Protein AF-A0A6U4CPQ7-F1 (afdb_monomer)

Solvent-accessible surface area (backbone atoms only — not comparable to full-atom values): 9368 Å² total; per-residue (Å²): 112,63,66,58,54,49,53,47,50,52,52,48,52,58,46,47,57,57,42,60,70,47,55,82,73,69,78,81,88,69,65,71,64,53,51,54,56,49,51,58,53,57,56,44,51,58,53,51,51,51,51,52,52,52,34,47,74,73,30,96,47,57,68,57,33,53,50,54,50,50,49,54,50,52,51,52,53,44,48,64,74,71,37,47,47,69,67,43,62,60,49,49,62,52,52,50,51,50,52,53,48,52,51,50,51,46,49,72,74,41,80,88,52,68,60,68,59,54,50,52,50,50,49,51,52,50,53,50,52,50,52,51,47,42,61,70,54,47,51,55,35,48,74,66,61,63,48,42,99,90,36,74,49,70,68,76,78,73,97,74,84,135

Sequence (162 aa):
MVSFTLRQTQNKMLRFTYMLERSVRYGMPYRGLVMTHVVDSLVFVPMMVGMLFFLFQFYDDQVLALLVLSCVWLSEVYAIIACRTRASLVFFPRVFFGLFCAFHLYLFSWPAGFTHLALAATVSLLLLTMAVLWNHAEVPALQHNKISSATPRQLRQPFLQF

Mean predicted aligned error: 14.19 Å

pLDDT: mean 70.83, std 15.73, range [37.66, 90.25]

Radius of gyration: 20.9 Å; Cα contacts (8 Å, |Δi|>4): 63; chains: 1; bounding box: 36×51×56 Å

Foldseek 3Di:
DVLVVVVLVVCVVVVVVVCVVPVVPDDDDDPPSVVVVVVVVVVVVVVVVVQLVVLCVVDVDSVLSVLLVVLVVVLVVLCNPPVQEPCCVVPSVVLLVVLNVVLVVVCVVCVPDPSVVSSVVSSVVNVVCSVCCCVPPVVVCVVVVVDDPVRSHNDDPPPDDD

Organism: NCBI:txid124430

Secondary structure (DSSP, 8-state):
-HHHHHHHHHHHHHHHHHHHHHHHHH----HHHHHHHHHHHHHHHHHHHHHHHHHHHH-S-HHHHHHHHHHHHHHHHHHHHH--SHHHHHHHHHHHHHHHHHHHHHHHH-TTS-HHHHHHHHHHHHHHHHHHHIIIIIHHHHHTTSSBTTBSS-----S---

Structure (mmCIF, N/CA/C/O backbone):
data_AF-A0A6U4CPQ7-F1
#
_entry.id   AF-A0A6U4CPQ7-F1
#
loop_
_atom_site.group_PDB
_atom_site.id
_atom_site.type_symbol
_atom_site.label_atom_id
_atom_site.label_alt_id
_atom_site.label_comp_id
_atom_site.label_asym_id
_atom_site.label_entity_id
_atom_site.label_seq_id
_atom_site.pdbx_PDB_ins_code
_atom_site.Cartn_x
_atom_site.Cartn_y
_atom_site.Cartn_z
_atom_site.occupancy
_atom_site.B_iso_or_equiv
_atom_site.auth_seq_id
_atom_site.auth_comp_id
_atom_site.auth_asym_id
_atom_site.auth_atom_id
_atom_site.pdbx_PDB_model_num
ATOM 1 N N . MET A 1 1 ? 1.346 2.789 9.396 1.00 49.56 1 MET A N 1
ATOM 2 C CA . MET A 1 1 ? 1.152 4.157 9.979 1.00 49.56 1 MET A CA 1
ATOM 3 C C . MET A 1 1 ? -0.302 4.529 10.256 1.00 49.56 1 MET A C 1
ATOM 5 O O . MET A 1 1 ? -0.572 5.197 11.248 1.00 49.56 1 MET A O 1
ATOM 9 N N . VAL A 1 2 ? -1.262 4.045 9.468 1.00 39.50 2 VAL A N 1
ATOM 10 C CA . VAL A 1 2 ? -2.684 4.356 9.674 1.00 39.50 2 VAL A CA 1
ATOM 11 C C . VAL A 1 2 ? -3.254 3.744 10.971 1.00 39.50 2 VAL A C 1
ATOM 13 O O . VAL A 1 2 ? -4.218 4.272 11.496 1.00 39.50 2 VAL A O 1
ATOM 16 N N . SER A 1 3 ? -2.632 2.726 11.599 1.00 37.66 3 SER A N 1
ATOM 17 C CA . SER A 1 3 ? -3.021 2.278 12.955 1.00 37.66 3 SER A CA 1
ATOM 18 C C . SER A 1 3 ? -2.707 3.326 14.025 1.00 37.66 3 SER A C 1
ATOM 20 O O . SER A 1 3 ? -3.367 3.331 15.062 1.00 37.66 3 SER A O 1
ATOM 22 N N . PHE A 1 4 ? -1.717 4.192 13.800 1.00 49.03 4 PHE A N 1
ATOM 23 C CA . PHE A 1 4 ? -1.464 5.342 14.662 1.00 49.03 4 PHE A CA 1
ATOM 24 C C . PHE A 1 4 ? -2.525 6.410 14.394 1.00 49.03 4 PHE A C 1
ATOM 26 O O . PHE A 1 4 ? -3.153 6.884 15.330 1.00 49.03 4 PHE A O 1
ATOM 33 N N . THR A 1 5 ? -2.850 6.657 13.124 1.00 48.41 5 THR A N 1
ATOM 34 C CA . THR A 1 5 ? -3.877 7.616 12.690 1.00 48.41 5 THR A CA 1
ATOM 35 C C . THR A 1 5 ? -5.302 7.219 13.114 1.00 48.41 5 THR A C 1
ATOM 37 O O . THR A 1 5 ? -6.047 8.059 13.599 1.00 48.41 5 THR A O 1
ATOM 40 N N . LEU A 1 6 ? -5.690 5.942 13.035 1.00 44.59 6 LEU A N 1
ATOM 41 C CA . LEU A 1 6 ? -6.999 5.420 13.457 1.00 44.59 6 LEU A CA 1
ATOM 42 C C . LEU A 1 6 ? -7.104 5.299 14.975 1.00 44.59 6 LEU A C 1
ATOM 44 O O . LEU A 1 6 ? -8.138 5.648 15.538 1.00 44.59 6 LEU A O 1
ATOM 48 N N . ARG A 1 7 ? -6.035 4.873 15.661 1.00 48.78 7 ARG A N 1
ATOM 49 C CA . ARG A 1 7 ? -5.997 4.880 17.132 1.00 48.78 7 ARG A CA 1
ATOM 50 C C . ARG A 1 7 ? -5.996 6.311 17.667 1.00 48.78 7 ARG A C 1
ATOM 52 O O . ARG A 1 7 ? -6.640 6.557 18.680 1.00 48.78 7 ARG A O 1
ATOM 59 N N . GLN A 1 8 ? -5.367 7.260 16.967 1.00 47.97 8 GLN A N 1
ATO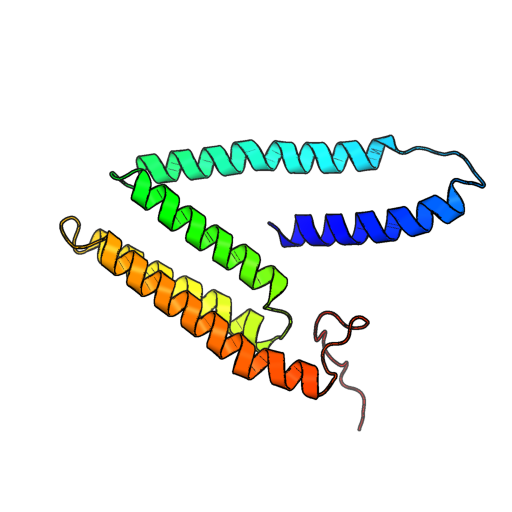M 60 C CA . GLN A 1 8 ? -5.517 8.694 17.220 1.00 47.97 8 GLN A CA 1
ATOM 61 C C . GLN A 1 8 ? -6.955 9.153 16.968 1.00 47.97 8 GLN A C 1
ATOM 63 O O . GLN A 1 8 ? -7.499 9.818 17.835 1.00 47.97 8 GLN A O 1
ATOM 68 N N . THR A 1 9 ? -7.603 8.800 15.856 1.00 51.38 9 THR A N 1
ATOM 69 C CA . THR A 1 9 ? -8.981 9.234 15.547 1.00 51.38 9 THR A CA 1
ATOM 70 C C . THR A 1 9 ? -10.016 8.650 16.511 1.00 51.38 9 THR A C 1
ATOM 72 O O . THR A 1 9 ? -10.905 9.370 16.960 1.00 51.38 9 THR A O 1
ATOM 75 N N . GLN A 1 10 ? -9.869 7.387 16.923 1.00 38.34 10 GLN A N 1
ATOM 76 C CA . GLN A 1 10 ? -10.765 6.772 17.905 1.00 38.34 10 GLN A CA 1
ATOM 77 C C . GLN A 1 10 ? -10.548 7.321 19.320 1.00 38.34 10 GLN A C 1
ATOM 79 O O . GLN A 1 10 ? -11.530 7.633 19.987 1.00 38.34 10 GLN A O 1
ATOM 84 N N . ASN A 1 11 ? -9.301 7.559 19.757 1.00 47.56 11 ASN A N 1
ATOM 85 C CA . ASN A 1 11 ? -9.056 8.295 21.009 1.00 47.56 11 ASN A CA 1
ATOM 86 C C . ASN A 1 11 ? -9.540 9.749 20.922 1.00 47.56 11 ASN A C 1
ATOM 88 O O . ASN A 1 11 ? -9.965 10.298 21.934 1.00 47.56 11 ASN A O 1
ATOM 92 N N . LYS A 1 12 ? -9.479 10.376 19.738 1.00 43.53 12 LYS A N 1
ATOM 93 C CA . LYS A 1 12 ? -9.963 11.743 19.499 1.00 43.53 12 LYS A CA 1
ATOM 94 C C . LYS A 1 12 ? -11.474 11.832 19.639 1.00 43.53 12 LYS A C 1
ATOM 96 O O . LYS A 1 12 ? -11.917 12.748 20.313 1.00 43.53 12 LYS A O 1
ATOM 101 N N . MET A 1 13 ? -12.249 10.898 19.083 1.00 49.19 13 MET A N 1
ATOM 102 C CA . MET A 1 13 ? -13.716 10.920 19.197 1.00 49.19 13 MET A CA 1
ATOM 103 C C . MET A 1 13 ? -14.202 10.552 20.605 1.00 49.19 13 MET A C 1
ATOM 105 O O . MET A 1 13 ? -15.036 11.263 21.155 1.00 49.19 13 MET A O 1
ATOM 109 N N . LEU A 1 14 ? -13.621 9.527 21.244 1.00 51.97 14 LEU A N 1
ATOM 110 C CA . LEU A 1 14 ? -13.975 9.138 22.621 1.00 51.97 14 LEU A CA 1
ATOM 111 C C . LEU A 1 14 ? -13.591 10.217 23.648 1.00 51.97 14 LEU A C 1
ATOM 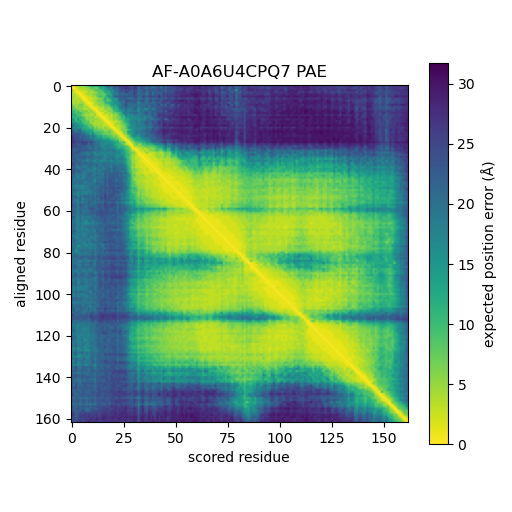113 O O . LEU A 1 14 ? -14.351 10.492 24.576 1.00 51.97 14 LEU A O 1
ATOM 117 N N . ARG A 1 15 ? -12.448 10.895 23.453 1.00 49.66 15 ARG A N 1
ATOM 118 C CA . ARG A 1 15 ? -12.107 12.095 24.233 1.00 49.66 15 ARG A CA 1
ATOM 119 C C . ARG A 1 15 ? -12.992 13.283 23.882 1.00 49.66 15 ARG A C 1
ATOM 121 O O . ARG A 1 15 ? -13.257 14.059 24.783 1.00 49.66 15 ARG A O 1
ATOM 128 N N . PHE A 1 16 ? -13.466 13.441 22.646 1.00 49.91 16 PHE A N 1
ATOM 129 C CA . PHE A 1 16 ? -14.392 14.525 22.293 1.00 49.91 16 PHE A CA 1
ATOM 130 C C . PHE A 1 16 ? -15.712 14.398 23.057 1.00 49.91 16 PHE A C 1
ATOM 132 O O . PHE A 1 16 ? -16.176 15.380 23.625 1.00 49.91 16 PHE A O 1
ATOM 139 N N . THR A 1 17 ? -16.270 13.189 23.148 1.00 52.66 17 THR A N 1
ATOM 140 C CA . THR A 1 17 ? -17.506 12.924 23.902 1.00 52.66 17 THR A CA 1
ATOM 141 C C . THR A 1 17 ? -17.298 13.087 25.410 1.00 52.66 17 THR A C 1
ATOM 143 O O . THR A 1 17 ? -18.075 13.778 26.060 1.00 52.66 17 THR A O 1
ATOM 146 N N . TYR A 1 18 ? -16.200 12.557 25.963 1.00 48.62 18 TYR A N 1
ATOM 147 C CA . TYR A 1 18 ? -15.872 12.711 27.389 1.00 48.62 18 TYR A CA 1
ATOM 148 C C . TYR A 1 18 ? -15.497 14.158 27.773 1.00 48.62 18 TYR A C 1
ATOM 150 O O . TYR A 1 18 ? -15.760 14.606 28.888 1.00 48.62 18 TYR A O 1
ATOM 158 N N . MET A 1 19 ? -14.893 14.923 26.855 1.00 42.78 19 MET A N 1
ATOM 159 C CA . MET A 1 19 ? -14.568 16.337 27.067 1.00 42.78 19 MET A CA 1
ATOM 160 C C . MET A 1 19 ? -15.757 17.268 26.817 1.00 42.78 19 MET A C 1
ATOM 162 O O . MET A 1 19 ? -15.807 18.310 27.456 1.00 42.78 19 MET A O 1
ATOM 166 N N . LEU A 1 20 ? -16.736 16.918 25.977 1.00 50.53 20 LEU A N 1
ATOM 167 C CA . LEU A 1 20 ? -17.981 17.691 25.852 1.00 50.53 20 LEU A CA 1
ATOM 168 C C . LEU A 1 20 ? -18.790 17.667 27.154 1.00 50.53 20 LEU A C 1
ATOM 170 O O . LEU A 1 20 ? -19.295 18.701 27.580 1.00 50.53 20 LEU A O 1
ATOM 174 N N . GLU A 1 21 ? -18.835 16.519 27.830 1.00 50.38 21 GLU A N 1
ATOM 175 C CA . GLU A 1 21 ? -19.542 16.377 29.106 1.00 50.38 21 GLU A CA 1
ATOM 176 C C . GLU A 1 21 ? -18.809 17.082 30.268 1.00 50.38 21 GLU A C 1
ATOM 178 O O . GLU A 1 21 ? -19.433 17.623 31.181 1.00 50.38 21 GLU A O 1
ATOM 183 N N . ARG A 1 22 ? -17.468 17.140 30.223 1.00 39.34 22 ARG A N 1
ATOM 184 C CA . ARG A 1 22 ? -16.639 17.691 31.312 1.00 39.34 22 ARG A CA 1
ATOM 185 C C . ARG A 1 22 ? -16.245 19.165 31.134 1.00 39.34 22 ARG A C 1
ATOM 187 O O . ARG A 1 22 ? -16.067 19.864 32.133 1.00 39.34 22 ARG A O 1
ATOM 194 N N . SER A 1 23 ? -16.145 19.671 29.903 1.00 42.28 23 SER A N 1
ATOM 195 C CA . SER A 1 23 ? -15.786 21.073 29.613 1.00 42.28 23 SER A CA 1
ATOM 196 C C . SER A 1 23 ? -16.908 22.070 29.892 1.00 42.28 23 SER A C 1
ATOM 198 O O . SER A 1 23 ? -16.617 23.245 30.088 1.00 42.28 23 SER A O 1
ATOM 200 N N . VAL A 1 24 ? -18.159 21.618 30.021 1.00 50.34 24 VAL A N 1
ATOM 201 C CA . VAL A 1 24 ? -19.250 22.437 30.585 1.00 50.34 24 VAL A CA 1
ATOM 202 C C . VAL A 1 24 ? -19.023 22.734 32.079 1.00 50.34 24 VAL A C 1
ATOM 204 O O . VAL A 1 24 ? -19.650 23.635 32.626 1.00 50.34 24 VAL A O 1
ATOM 207 N N . ARG A 1 25 ? -18.095 22.031 32.753 1.00 47.78 25 ARG A N 1
ATOM 208 C CA . ARG A 1 25 ? -17.905 22.142 34.208 1.00 47.78 25 ARG A CA 1
ATOM 209 C C . ARG A 1 25 ? -16.586 22.755 34.702 1.00 47.78 25 ARG A C 1
ATOM 211 O O . ARG A 1 25 ? -16.621 23.272 35.808 1.00 47.78 25 ARG A O 1
ATOM 218 N N . TYR A 1 26 ? -15.454 22.730 33.973 1.00 51.94 26 TYR A N 1
ATOM 219 C CA . TYR A 1 26 ? -14.153 23.091 34.604 1.00 51.94 26 TYR A CA 1
ATOM 220 C C . TYR A 1 26 ? -13.021 23.728 33.746 1.00 51.94 26 TYR A C 1
ATOM 222 O O . TYR A 1 26 ? -11.895 23.801 34.225 1.00 51.94 26 TYR A O 1
ATOM 230 N N . GLY A 1 27 ? -13.267 24.207 32.517 1.00 52.91 27 GLY A N 1
ATOM 231 C CA . GLY A 1 27 ? -12.367 25.103 31.743 1.00 52.91 27 GLY A CA 1
ATOM 232 C C . GLY A 1 27 ? -10.827 24.971 31.887 1.00 52.91 27 GLY A C 1
ATOM 233 O O . GLY A 1 27 ? -10.222 25.822 32.527 1.00 52.91 27 GLY A O 1
ATOM 234 N N . MET A 1 28 ? -10.171 23.988 31.238 1.00 48.53 28 MET A N 1
ATOM 235 C CA . MET A 1 28 ? -8.688 23.842 31.166 1.00 48.53 28 MET A CA 1
ATOM 236 C C . MET A 1 28 ? -8.216 23.079 29.878 1.00 48.53 28 MET A C 1
ATOM 238 O O . MET A 1 28 ? -9.064 22.537 29.171 1.00 48.53 28 MET A O 1
ATOM 242 N N . PRO A 1 29 ? -6.908 23.063 29.489 1.00 52.81 29 PRO A N 1
ATOM 243 C CA . PRO A 1 29 ? -6.410 23.564 28.192 1.00 52.81 29 PRO A CA 1
ATOM 244 C C . PRO A 1 29 ? -6.168 22.520 27.070 1.00 52.81 29 PRO A C 1
ATOM 246 O O . PRO A 1 29 ? -5.656 21.425 27.280 1.00 52.81 29 PRO A O 1
ATOM 249 N N . TYR A 1 30 ? -6.438 22.940 25.826 1.00 57.19 30 TYR A N 1
ATOM 250 C CA . TYR A 1 30 ? -6.489 22.142 24.581 1.00 57.19 30 TYR A CA 1
ATOM 251 C C . TYR A 1 30 ? -5.156 22.056 23.784 1.00 57.19 30 TYR A C 1
ATOM 253 O O . TYR A 1 30 ? -5.019 21.265 22.850 1.00 57.19 30 TYR A O 1
ATOM 261 N N . ARG A 1 31 ? -4.135 22.852 24.141 1.00 54.31 31 ARG A N 1
ATOM 262 C CA . ARG A 1 31 ? -2.949 23.118 23.290 1.00 54.31 31 ARG A CA 1
ATOM 263 C C . ARG A 1 31 ? -1.990 21.931 23.080 1.00 54.31 31 ARG A C 1
ATOM 265 O O . ARG A 1 31 ? -1.472 21.769 21.978 1.00 54.31 31 ARG A O 1
ATOM 272 N N . GLY A 1 32 ? -1.762 21.088 24.090 1.00 60.00 32 GLY A N 1
ATOM 273 C CA . GLY A 1 32 ? -0.774 19.994 24.003 1.00 60.00 32 GLY A CA 1
ATOM 274 C C . GLY A 1 32 ? -1.185 18.835 23.083 1.00 60.00 32 GLY A C 1
ATOM 275 O O . GLY A 1 32 ? -0.340 18.199 22.452 1.00 60.00 32 GLY A O 1
ATOM 276 N N . LEU A 1 33 ? -2.491 18.581 22.955 1.00 61.69 33 LEU A N 1
ATOM 277 C CA . LEU A 1 33 ? -3.015 17.498 22.119 1.00 61.69 33 LEU A CA 1
ATOM 278 C C . LEU A 1 33 ? -3.029 17.884 20.632 1.00 61.69 33 LEU A C 1
ATOM 280 O O . LEU A 1 33 ? -2.696 17.073 19.776 1.00 61.69 33 LEU A O 1
ATOM 284 N N . VAL A 1 34 ? -3.347 19.142 20.314 1.00 68.44 34 VAL A N 1
ATOM 285 C CA . VAL A 1 34 ? -3.277 19.649 18.934 1.00 68.44 34 VAL A CA 1
ATOM 286 C C . VAL A 1 34 ? -1.835 19.649 18.433 1.00 68.44 34 VAL A C 1
ATOM 288 O O . VAL A 1 34 ? -1.580 19.143 17.345 1.00 68.44 34 VAL A O 1
ATOM 291 N N . MET A 1 35 ? -0.885 20.134 19.239 1.00 66.62 35 MET A N 1
ATOM 292 C CA . MET A 1 35 ? 0.522 20.208 18.826 1.00 66.62 35 MET A CA 1
ATOM 293 C C . MET A 1 35 ? 1.133 18.831 18.558 1.00 66.62 35 MET A C 1
ATOM 295 O O . MET A 1 35 ? 1.829 18.659 17.564 1.00 66.62 35 MET A O 1
ATOM 299 N N . THR A 1 36 ? 0.815 17.822 19.371 1.00 70.62 36 THR A N 1
ATOM 300 C CA . THR A 1 36 ? 1.291 16.450 19.129 1.00 70.62 36 THR A CA 1
ATOM 301 C C . THR A 1 36 ? 0.708 15.845 17.849 1.00 70.62 36 THR A C 1
ATOM 303 O O . THR A 1 36 ? 1.442 15.217 17.097 1.00 70.62 36 THR A O 1
ATOM 306 N N . HIS A 1 37 ? -0.570 16.082 17.533 1.00 70.31 37 HIS A N 1
ATOM 307 C CA . HIS A 1 37 ? -1.162 15.624 16.267 1.00 70.31 37 HIS A CA 1
ATOM 308 C C . HIS A 1 37 ? -0.641 16.366 15.030 1.00 70.31 37 HIS A C 1
ATOM 310 O O . HIS A 1 37 ? -0.522 15.758 13.965 1.00 70.31 37 HIS A O 1
ATOM 316 N N . VAL A 1 38 ? -0.344 17.661 15.153 1.00 74.25 38 VAL A N 1
ATOM 317 C CA . VAL A 1 38 ? 0.216 18.465 14.057 1.00 74.25 38 VAL A CA 1
ATOM 318 C C . VAL A 1 38 ? 1.647 18.036 13.758 1.00 74.25 38 VAL A C 1
ATOM 320 O O . VAL A 1 38 ? 1.959 17.813 12.596 1.00 74.25 38 VAL A O 1
ATOM 323 N N . VAL A 1 39 ? 2.490 17.847 14.778 1.00 78.69 39 VAL A N 1
ATOM 324 C CA . VAL A 1 39 ? 3.878 17.382 14.597 1.00 78.69 39 VAL A CA 1
ATOM 325 C C . VAL A 1 39 ? 3.914 16.003 13.943 1.00 78.69 39 VAL A C 1
ATOM 327 O O . VAL A 1 39 ? 4.656 15.791 12.992 1.00 78.69 39 VAL A O 1
ATOM 330 N N . ASP A 1 40 ? 3.060 15.088 14.387 1.00 72.56 40 ASP A N 1
ATOM 331 C CA . ASP A 1 40 ? 2.974 13.733 13.839 1.00 72.56 40 ASP A CA 1
ATOM 332 C C . ASP A 1 40 ? 2.512 13.725 12.363 1.00 72.56 40 ASP A C 1
ATOM 334 O O . ASP A 1 40 ? 3.031 12.977 11.536 1.00 72.56 40 ASP A O 1
ATOM 338 N N . SER A 1 41 ? 1.606 14.640 11.993 1.00 73.88 41 SER A N 1
ATOM 339 C CA . SER A 1 41 ? 1.192 14.844 10.594 1.00 73.88 41 SER A CA 1
ATOM 340 C C . SER A 1 41 ? 2.273 15.549 9.763 1.00 73.88 41 SER A C 1
ATOM 342 O O . SER A 1 41 ? 2.459 15.223 8.593 1.00 73.88 41 SER A O 1
ATOM 344 N N . LEU A 1 42 ? 3.011 16.490 10.361 1.00 81.31 42 LEU A N 1
ATOM 345 C CA . LEU A 1 42 ? 4.086 17.235 9.705 1.00 81.31 42 LEU A CA 1
ATOM 346 C C . LEU A 1 42 ? 5.282 16.340 9.392 1.00 81.31 42 LEU A C 1
ATOM 348 O O . LEU A 1 42 ? 5.890 16.529 8.352 1.00 81.31 42 LEU A O 1
ATOM 352 N N . VAL A 1 43 ? 5.605 15.365 10.247 1.00 85.56 43 VAL A N 1
ATOM 353 C CA . VAL A 1 43 ? 6.674 14.378 10.001 1.00 85.56 43 VAL A CA 1
ATOM 354 C C . VAL A 1 43 ? 6.265 13.368 8.923 1.00 85.56 43 VAL A C 1
ATOM 356 O O . VAL A 1 43 ? 7.112 12.866 8.185 1.00 85.56 43 VAL A O 1
ATOM 359 N N . PHE A 1 44 ? 4.965 13.105 8.771 1.00 77.94 44 PHE A N 1
ATOM 360 C CA . PHE A 1 44 ? 4.464 12.178 7.759 1.00 77.94 44 PHE A CA 1
ATOM 361 C C . PHE A 1 44 ? 4.656 12.689 6.327 1.00 77.94 44 PHE A C 1
ATOM 363 O O . PHE A 1 44 ? 5.013 11.911 5.446 1.00 77.94 44 PHE A O 1
ATOM 370 N N . VAL A 1 45 ? 4.469 13.990 6.095 1.00 80.69 45 VAL A N 1
ATOM 371 C CA . VAL A 1 45 ? 4.610 14.604 4.764 1.00 80.69 45 VAL A CA 1
ATOM 372 C C . VAL A 1 45 ? 6.016 14.417 4.164 1.00 80.69 45 VAL A C 1
ATOM 374 O O . VAL A 1 45 ? 6.104 13.837 3.084 1.00 80.69 45 VAL A O 1
ATOM 377 N N . PRO A 1 46 ? 7.126 14.819 4.815 1.00 85.69 46 PRO A N 1
ATOM 378 C CA . PRO A 1 46 ? 8.470 14.629 4.282 1.00 85.69 46 PRO A CA 1
ATOM 379 C C . PRO A 1 46 ? 8.864 13.153 4.221 1.00 85.69 46 PRO A C 1
ATOM 381 O O . PRO A 1 46 ? 9.576 12.770 3.302 1.00 85.69 46 PRO A O 1
ATOM 384 N N . MET A 1 47 ? 8.367 12.305 5.129 1.00 85.06 47 MET A N 1
ATOM 385 C CA . MET A 1 47 ? 8.552 10.853 5.018 1.00 85.06 47 MET A CA 1
ATOM 386 C C . MET A 1 47 ? 7.899 10.298 3.746 1.00 85.06 47 MET A C 1
ATOM 388 O O . MET A 1 47 ? 8.537 9.549 3.011 1.00 85.06 47 MET A O 1
ATOM 392 N N . MET A 1 48 ? 6.657 10.691 3.441 1.00 81.62 48 MET A N 1
ATOM 393 C CA . MET A 1 48 ? 5.996 10.293 2.196 1.00 81.62 48 MET A CA 1
ATOM 394 C C . MET A 1 48 ? 6.730 10.841 0.974 1.00 81.62 48 MET A C 1
ATOM 396 O O . MET A 1 48 ? 7.036 10.071 0.070 1.00 81.62 48 MET A O 1
ATOM 400 N N . VAL A 1 49 ? 7.061 12.135 0.958 1.00 84.50 49 VAL A N 1
ATOM 401 C CA . VAL A 1 49 ? 7.780 12.767 -0.161 1.00 84.50 49 VAL A CA 1
ATOM 402 C C . VAL A 1 49 ? 9.146 12.113 -0.380 1.00 84.50 49 VAL A C 1
ATOM 404 O O . VAL A 1 49 ? 9.499 11.828 -1.519 1.00 84.50 49 VAL A O 1
ATOM 407 N N . GLY A 1 50 ? 9.884 11.801 0.689 1.00 87.75 50 GLY A N 1
ATOM 408 C CA . GLY A 1 50 ? 11.166 11.101 0.613 1.00 87.75 50 GLY A CA 1
ATOM 409 C C . GLY A 1 50 ? 11.036 9.692 0.034 1.00 87.75 50 GLY A C 1
ATOM 410 O O . GLY A 1 50 ? 11.834 9.304 -0.816 1.00 87.75 50 GLY A O 1
ATOM 411 N N . MET A 1 51 ? 9.996 8.948 0.424 1.00 86.44 51 MET A N 1
ATOM 412 C CA . MET A 1 51 ? 9.709 7.639 -0.170 1.00 86.44 51 MET A CA 1
ATOM 413 C C . MET A 1 51 ? 9.316 7.748 -1.647 1.00 86.44 51 MET A C 1
ATOM 415 O O . MET A 1 51 ? 9.822 6.962 -2.439 1.00 86.44 51 MET A O 1
ATOM 419 N N . LEU A 1 52 ? 8.468 8.711 -2.037 1.00 84.75 52 LEU A N 1
ATOM 420 C CA . LEU A 1 52 ? 8.121 8.946 -3.448 1.00 84.75 52 LEU A CA 1
ATOM 421 C C . LEU A 1 52 ? 9.360 9.288 -4.275 1.00 84.75 52 LEU A C 1
ATOM 423 O O . LEU A 1 52 ? 9.544 8.730 -5.351 1.00 84.75 52 LEU A O 1
ATOM 427 N N . PHE A 1 53 ? 10.207 10.184 -3.767 1.00 86.50 53 PHE A N 1
ATOM 428 C CA . PHE A 1 53 ? 11.437 10.590 -4.439 1.00 86.50 53 PHE A CA 1
ATOM 429 C C . PHE A 1 53 ? 12.372 9.398 -4.659 1.00 86.50 53 PHE A C 1
ATOM 431 O O . PHE A 1 53 ? 12.852 9.184 -5.769 1.00 86.50 53 PHE A O 1
ATOM 438 N N . PHE A 1 54 ? 12.567 8.572 -3.627 1.00 87.31 54 PHE A N 1
ATOM 439 C CA . PHE A 1 54 ? 13.346 7.342 -3.745 1.00 87.31 54 PHE A CA 1
ATOM 440 C C . PHE A 1 54 ? 12.744 6.377 -4.777 1.00 87.31 54 PHE A C 1
ATOM 442 O O . PHE A 1 54 ? 13.470 5.800 -5.581 1.00 87.31 54 PHE A O 1
ATOM 449 N N . LEU A 1 55 ? 11.416 6.235 -4.792 1.00 85.38 55 LEU A N 1
ATOM 450 C CA . LEU A 1 55 ? 10.714 5.366 -5.733 1.00 85.38 55 LEU A CA 1
ATOM 451 C C . LEU A 1 55 ? 10.856 5.849 -7.182 1.00 85.38 55 LEU A C 1
ATOM 453 O O . LEU A 1 55 ? 11.111 5.034 -8.059 1.00 85.38 55 LEU A O 1
ATOM 457 N N . PHE A 1 56 ? 10.740 7.153 -7.437 1.00 85.31 56 PHE A N 1
ATOM 458 C CA . PHE A 1 56 ? 10.952 7.730 -8.770 1.00 85.31 56 PHE A CA 1
ATOM 459 C C . PHE A 1 56 ? 12.394 7.625 -9.248 1.00 85.31 56 PHE A C 1
ATOM 461 O O . PHE A 1 56 ? 12.628 7.544 -10.444 1.00 85.31 56 PHE A O 1
ATOM 468 N N . GLN A 1 57 ? 13.362 7.620 -8.334 1.00 85.81 57 GLN A N 1
ATOM 469 C CA . GLN A 1 57 ? 14.755 7.393 -8.701 1.00 85.81 57 GLN A CA 1
ATOM 470 C C . GLN A 1 57 ? 15.037 5.914 -9.010 1.00 85.81 57 GLN A C 1
ATOM 472 O O 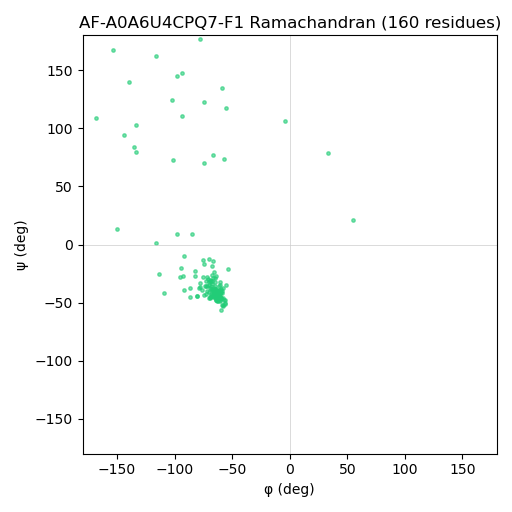. GLN A 1 57 ? 15.958 5.607 -9.762 1.00 85.81 57 GLN A O 1
ATOM 477 N N . PHE A 1 58 ? 14.281 5.001 -8.396 1.00 83.94 58 PHE A N 1
ATOM 478 C CA . PHE A 1 58 ? 14.463 3.558 -8.534 1.00 83.94 58 PHE A CA 1
ATOM 479 C C . PHE A 1 58 ? 13.723 2.969 -9.744 1.00 83.94 58 PHE A C 1
ATOM 481 O O . PHE A 1 58 ? 14.234 2.055 -10.387 1.00 83.94 58 PHE A O 1
ATOM 488 N N . TYR A 1 59 ?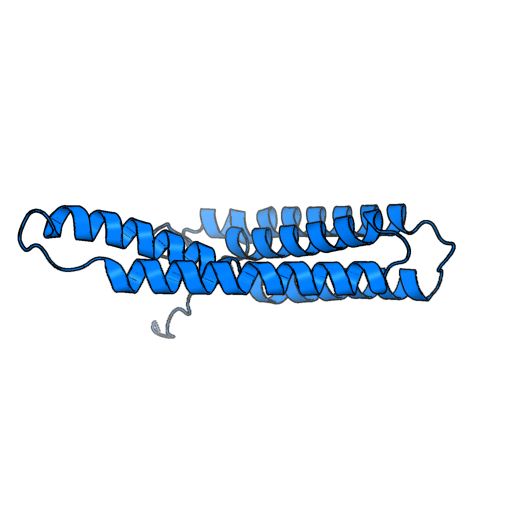 12.529 3.476 -10.051 1.00 83.25 59 TYR A N 1
ATOM 489 C CA . TYR A 1 59 ? 11.740 3.076 -11.213 1.00 83.25 59 TYR A CA 1
ATOM 490 C C . TYR A 1 59 ? 11.855 4.128 -12.313 1.00 83.25 59 TYR A C 1
ATOM 492 O O . TYR A 1 59 ? 11.500 5.280 -12.086 1.00 83.25 59 TYR A O 1
ATOM 500 N N . ASP A 1 60 ? 12.270 3.713 -13.511 1.00 78.56 60 ASP A N 1
ATOM 501 C CA . ASP A 1 60 ? 12.355 4.592 -14.692 1.00 78.56 60 ASP A CA 1
ATOM 502 C C . ASP A 1 60 ? 10.971 5.182 -15.058 1.00 78.56 60 ASP A C 1
ATOM 504 O O . ASP A 1 60 ? 10.840 6.336 -15.465 1.00 78.56 60 ASP A O 1
ATOM 508 N N . ASP A 1 61 ? 9.902 4.411 -14.808 1.00 84.50 61 ASP A N 1
ATOM 509 C CA .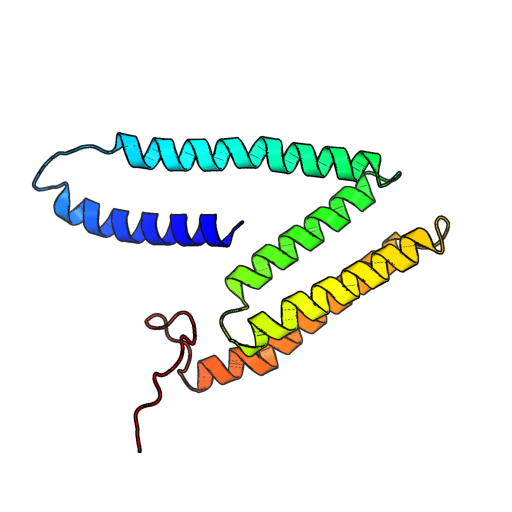 ASP A 1 61 ? 8.512 4.818 -15.017 1.00 84.50 61 ASP A CA 1
ATOM 510 C C . ASP A 1 61 ? 7.856 5.404 -13.755 1.00 84.50 61 ASP A C 1
ATOM 512 O O . ASP A 1 61 ? 7.471 4.691 -12.817 1.00 84.50 61 ASP A O 1
ATOM 516 N N . GLN A 1 62 ? 7.586 6.714 -13.783 1.00 85.88 62 GLN A N 1
ATOM 517 C CA . GLN A 1 62 ? 6.889 7.430 -12.703 1.00 85.88 62 GLN A CA 1
ATOM 518 C C . GLN A 1 62 ? 5.494 6.859 -12.404 1.00 85.88 62 GLN A C 1
ATOM 520 O O . GLN A 1 62 ? 5.081 6.773 -11.246 1.00 85.88 62 GLN A O 1
ATOM 525 N N . VAL A 1 63 ? 4.759 6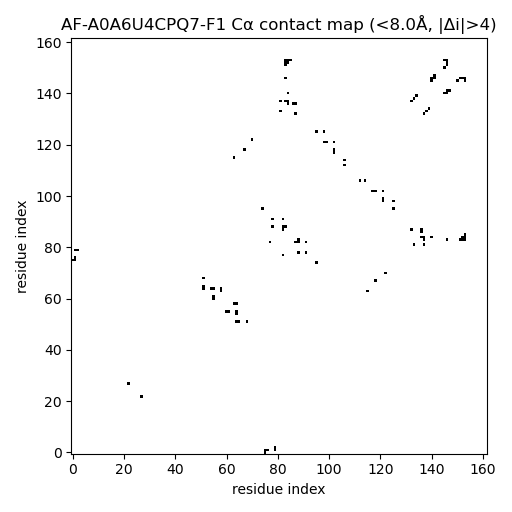.435 -13.437 1.00 86.25 63 VAL A N 1
ATOM 526 C CA . VAL A 1 63 ? 3.419 5.844 -13.276 1.00 86.25 63 VAL A CA 1
ATOM 527 C C . VAL A 1 63 ? 3.504 4.516 -12.530 1.00 86.25 63 VAL A C 1
ATOM 529 O O . VAL A 1 63 ? 2.673 4.234 -11.668 1.00 86.25 63 VAL A O 1
ATOM 532 N N . LEU A 1 64 ? 4.527 3.711 -12.819 1.00 85.75 64 LEU A N 1
ATOM 533 C CA . LEU A 1 64 ? 4.719 2.422 -12.171 1.00 85.75 64 LEU A CA 1
ATOM 534 C C . LEU A 1 64 ? 5.074 2.603 -10.692 1.00 85.75 64 LEU A C 1
ATOM 536 O O . LEU A 1 64 ? 4.471 1.947 -9.843 1.00 85.75 64 LEU A O 1
ATOM 540 N N . ALA A 1 65 ? 5.947 3.561 -10.369 1.00 88.44 65 ALA A N 1
ATOM 541 C CA . ALA A 1 65 ? 6.233 3.943 -8.987 1.00 88.44 65 ALA A CA 1
ATOM 542 C C . ALA A 1 65 ? 4.961 4.366 -8.228 1.00 88.44 65 ALA A C 1
ATOM 544 O O . ALA A 1 65 ? 4.699 3.873 -7.127 1.00 88.44 65 ALA A O 1
ATOM 545 N N . LEU A 1 66 ? 4.125 5.227 -8.823 1.00 87.88 66 LEU A N 1
ATOM 546 C CA . LEU A 1 66 ? 2.859 5.651 -8.213 1.00 87.88 66 LEU A CA 1
ATOM 547 C C . LEU A 1 66 ? 1.900 4.476 -7.988 1.00 87.88 66 LEU A C 1
ATOM 549 O O . LEU A 1 66 ? 1.290 4.377 -6.920 1.00 87.88 66 LEU A O 1
ATOM 553 N N . LEU A 1 67 ? 1.784 3.566 -8.957 1.00 87.81 67 LEU A N 1
ATOM 554 C CA . LEU A 1 67 ? 0.936 2.381 -8.841 1.00 87.81 67 LEU A CA 1
ATOM 555 C C . LEU A 1 67 ? 1.420 1.449 -7.728 1.00 87.81 67 LEU A C 1
ATOM 557 O O . LEU A 1 67 ? 0.617 1.064 -6.876 1.00 87.81 67 LEU A O 1
ATOM 561 N N . VAL A 1 68 ? 2.720 1.147 -7.672 1.00 87.81 68 VAL A N 1
ATOM 562 C CA . VAL A 1 68 ? 3.321 0.332 -6.604 1.00 87.81 68 VAL A CA 1
ATOM 563 C C . VAL A 1 68 ? 3.049 0.962 -5.240 1.00 87.81 68 VAL A C 1
ATOM 565 O O . VAL A 1 68 ? 2.561 0.284 -4.334 1.00 87.81 68 VAL A O 1
ATOM 568 N N . LEU A 1 69 ? 3.281 2.269 -5.099 1.00 87.75 69 LEU A N 1
ATOM 569 C CA . LEU A 1 69 ? 3.029 2.984 -3.852 1.00 87.75 69 LEU A CA 1
ATOM 570 C C . LEU A 1 69 ? 1.550 2.936 -3.449 1.00 87.75 69 LEU A C 1
ATOM 572 O O . LEU A 1 69 ? 1.239 2.667 -2.288 1.00 87.75 69 LEU A O 1
ATOM 576 N N . SER A 1 70 ? 0.636 3.165 -4.395 1.00 85.62 70 SER A N 1
ATOM 577 C CA . SER A 1 70 ? -0.806 3.102 -4.137 1.00 85.62 70 SER A CA 1
ATOM 578 C C . SER A 1 70 ? -1.249 1.707 -3.683 1.00 85.62 70 SER A C 1
ATOM 580 O O . SER A 1 70 ? -2.072 1.595 -2.777 1.00 85.62 70 SER A O 1
ATOM 582 N N . CYS A 1 71 ? -0.641 0.643 -4.219 1.00 85.69 71 CYS A N 1
ATOM 583 C CA . CYS A 1 71 ? -0.910 -0.737 -3.815 1.00 85.69 71 CYS A CA 1
ATOM 584 C C . CYS A 1 71 ? -0.419 -1.024 -2.398 1.00 85.69 71 CYS A C 1
ATOM 586 O O . CYS A 1 71 ? -1.161 -1.593 -1.596 1.00 85.69 71 CYS A O 1
ATOM 588 N N . VAL A 1 72 ? 0.803 -0.595 -2.063 1.00 86.06 72 VAL A N 1
ATOM 589 C CA . VAL A 1 72 ? 1.338 -0.693 -0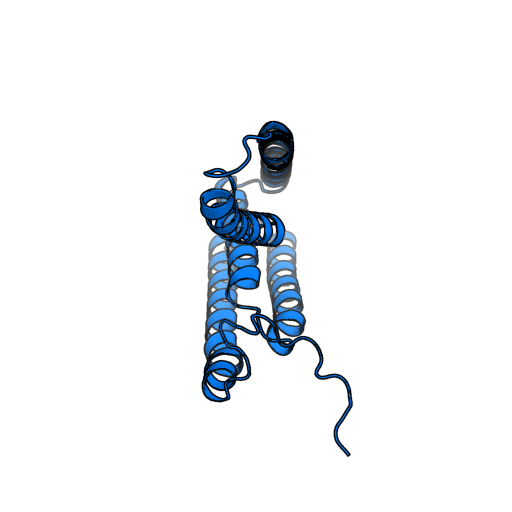.694 1.00 86.06 72 VAL A CA 1
ATOM 590 C C . VAL A 1 72 ? 0.413 0.049 0.267 1.00 86.06 72 VAL A C 1
ATOM 592 O O . VAL A 1 72 ? 0.020 -0.494 1.299 1.00 86.06 72 VAL A O 1
ATOM 595 N N . TRP A 1 73 ? -0.009 1.258 -0.096 1.00 85.50 73 TRP A N 1
ATOM 596 C CA . TRP A 1 73 ? -0.897 2.064 0.731 1.00 85.50 73 TRP A CA 1
ATOM 597 C C . TRP A 1 73 ? -2.273 1.412 0.922 1.00 85.50 73 TRP A C 1
ATOM 599 O O . TRP A 1 73 ? -2.750 1.307 2.051 1.00 85.50 73 TRP A O 1
ATOM 609 N N . LEU A 1 74 ? -2.882 0.897 -0.148 1.00 81.19 74 LEU A N 1
ATOM 610 C CA . LEU A 1 74 ? -4.153 0.174 -0.086 1.00 81.19 74 LEU A CA 1
ATOM 611 C C . LEU A 1 74 ? -4.037 -1.093 0.772 1.00 81.19 74 LEU A C 1
ATOM 613 O O . LEU A 1 74 ? -4.932 -1.382 1.564 1.00 81.19 74 LEU A O 1
ATOM 617 N N . SER A 1 75 ? -2.915 -1.811 0.677 1.00 80.69 75 SER A N 1
ATOM 618 C CA . SER A 1 75 ? -2.647 -2.993 1.500 1.00 80.69 75 SER A CA 1
ATOM 619 C C . SER A 1 75 ? -2.499 -2.657 2.990 1.00 80.69 75 SER A C 1
ATOM 621 O O . SER A 1 75 ? -3.044 -3.374 3.825 1.00 80.69 75 SER A O 1
ATOM 623 N N . GLU A 1 76 ? -1.856 -1.534 3.333 1.00 81.56 76 GLU A N 1
ATOM 624 C CA . GLU A 1 76 ? -1.769 -1.017 4.706 1.00 81.56 76 GLU A CA 1
ATOM 625 C C . GLU A 1 76 ? -3.158 -0.644 5.238 1.00 81.56 76 GLU A C 1
ATOM 627 O O . GLU A 1 76 ? -3.535 -1.038 6.344 1.00 81.56 76 GLU A O 1
ATOM 632 N N . VAL A 1 77 ? -3.944 0.095 4.447 1.00 78.38 77 VAL A N 1
ATOM 633 C CA . VAL A 1 77 ? -5.313 0.492 4.810 1.00 78.38 77 VAL A CA 1
ATOM 634 C C . VAL A 1 77 ? -6.182 -0.745 5.040 1.00 78.38 77 VAL A C 1
ATOM 636 O O . VAL A 1 77 ? -6.855 -0.837 6.069 1.00 78.38 77 VAL A O 1
ATOM 639 N N . TYR A 1 78 ? -6.113 -1.728 4.140 1.00 77.50 78 TYR A N 1
ATOM 640 C CA . TYR A 1 78 ? -6.817 -2.997 4.286 1.00 77.50 78 TYR A CA 1
ATOM 641 C C . TYR A 1 78 ? -6.378 -3.747 5.546 1.00 77.50 78 TYR A C 1
ATOM 643 O O . TYR A 1 78 ? -7.228 -4.142 6.343 1.00 77.50 78 TYR A O 1
ATOM 651 N N . ALA A 1 79 ? -5.071 -3.889 5.786 1.00 77.12 79 ALA A N 1
ATOM 652 C CA . ALA A 1 79 ? -4.552 -4.572 6.969 1.00 77.12 79 ALA A CA 1
ATOM 653 C C . ALA A 1 79 ? -5.103 -3.968 8.268 1.00 77.12 79 ALA A C 1
ATOM 655 O O . ALA A 1 79 ? -5.388 -4.672 9.234 1.00 77.12 79 ALA A O 1
ATOM 656 N N . ILE A 1 80 ? -5.309 -2.656 8.300 1.00 71.25 80 ILE A N 1
ATOM 657 C CA . ILE A 1 80 ? -5.793 -1.971 9.496 1.00 71.25 80 ILE A CA 1
ATOM 658 C C . ILE A 1 80 ? -7.299 -2.146 9.694 1.00 71.25 80 ILE A C 1
ATOM 660 O O . ILE A 1 80 ? -7.752 -2.268 10.835 1.00 71.25 80 ILE A O 1
ATOM 664 N N . ILE A 1 81 ? -8.075 -2.154 8.611 1.00 70.12 81 ILE A N 1
ATOM 665 C CA . ILE A 1 81 ? -9.537 -2.267 8.675 1.00 70.12 81 ILE A CA 1
ATOM 666 C C . ILE A 1 81 ? -9.969 -3.727 8.878 1.00 70.12 81 ILE A C 1
ATOM 668 O O . ILE A 1 81 ? -10.828 -3.986 9.728 1.00 70.12 81 ILE A O 1
ATOM 672 N N . ALA A 1 82 ? -9.348 -4.642 8.127 1.00 67.25 82 ALA A N 1
ATOM 673 C CA . ALA A 1 82 ? -9.789 -6.013 7.862 1.00 67.25 82 ALA A CA 1
ATOM 674 C C . ALA A 1 82 ? -8.852 -7.110 8.403 1.00 67.2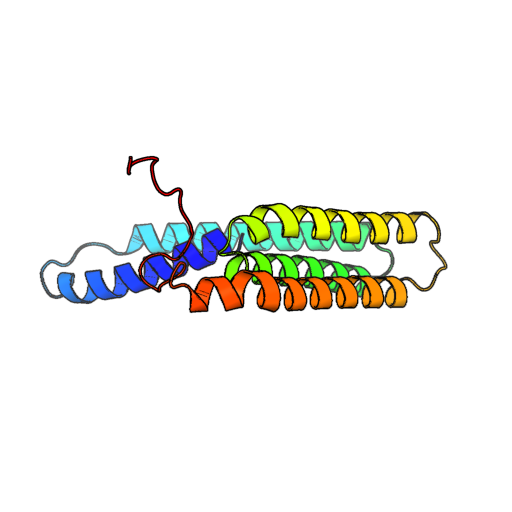5 82 ALA A C 1
ATOM 676 O O . ALA A 1 82 ? -9.099 -8.292 8.193 1.00 67.25 82 ALA A O 1
ATOM 677 N N . CYS A 1 83 ? -7.743 -6.779 9.078 1.00 68.31 83 CYS A N 1
ATOM 678 C CA . CYS A 1 83 ? -7.000 -7.778 9.858 1.00 68.31 83 CYS A CA 1
ATOM 679 C C . CYS A 1 83 ? -7.329 -7.626 11.345 1.00 68.31 83 CYS A C 1
ATOM 681 O O . CYS A 1 83 ? -6.512 -7.147 12.136 1.00 68.31 83 CYS A O 1
ATOM 683 N N . ARG A 1 84 ? -8.540 -8.032 11.750 1.00 66.38 84 ARG A N 1
ATOM 684 C CA . ARG A 1 84 ? -8.936 -8.043 13.177 1.00 66.38 84 ARG A CA 1
ATOM 685 C C . ARG A 1 84 ? -8.704 -9.396 13.848 1.00 66.38 84 ARG A C 1
ATOM 687 O O . ARG A 1 84 ? -8.590 -9.475 15.075 1.00 66.38 84 ARG A O 1
ATOM 694 N N . THR A 1 85 ? -8.588 -10.453 13.048 1.00 62.97 85 THR A N 1
ATOM 695 C CA . THR A 1 85 ? -8.341 -11.831 13.489 1.00 62.97 85 THR A CA 1
ATOM 696 C C . THR A 1 85 ? -6.851 -12.187 13.498 1.00 62.97 85 THR A C 1
ATOM 698 O O . THR A 1 85 ? -6.061 -11.725 12.674 1.00 62.97 85 THR A O 1
ATOM 701 N N . ARG A 1 86 ? -6.444 -13.061 14.432 1.00 61.22 86 ARG A N 1
ATOM 702 C CA . ARG A 1 86 ? -5.045 -13.513 14.585 1.00 61.22 86 ARG A CA 1
ATOM 703 C C . ARG A 1 86 ? -4.502 -14.214 13.336 1.00 61.22 86 ARG A C 1
ATOM 705 O O . ARG A 1 86 ? -3.343 -14.018 12.988 1.00 61.22 86 ARG A O 1
ATOM 712 N N . ALA A 1 87 ? -5.344 -15.012 12.679 1.00 66.06 87 ALA A N 1
ATOM 713 C CA . ALA A 1 87 ? -4.995 -15.701 11.440 1.00 66.06 87 ALA A CA 1
ATOM 714 C C . ALA A 1 87 ? -4.664 -14.698 10.323 1.00 66.06 87 ALA A C 1
ATOM 716 O O . ALA A 1 87 ? -3.635 -14.831 9.667 1.00 66.06 87 ALA A O 1
ATOM 717 N N . SER A 1 88 ? -5.475 -13.642 10.196 1.00 69.31 88 SER A N 1
ATOM 718 C CA . SER A 1 88 ? -5.270 -12.558 9.234 1.00 69.31 88 SER A CA 1
ATOM 719 C C . SER A 1 88 ? -3.961 -11.803 9.485 1.00 69.31 88 SER A C 1
ATOM 721 O O . SER A 1 88 ? -3.149 -11.653 8.579 1.00 69.31 88 SER A O 1
ATOM 723 N N . LEU A 1 89 ? -3.670 -11.456 10.745 1.00 70.44 89 LEU A N 1
ATOM 724 C CA . LEU A 1 89 ? -2.447 -10.732 11.123 1.00 70.44 89 L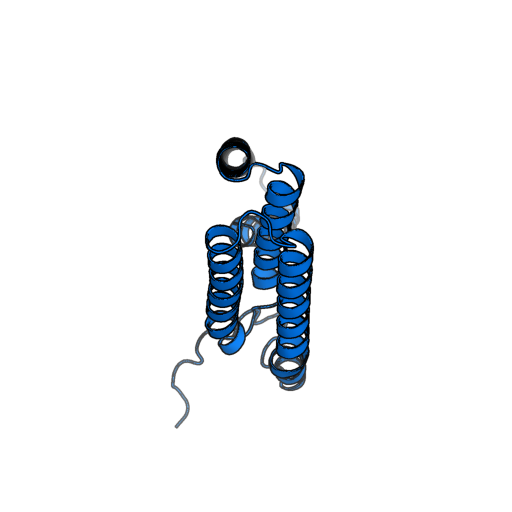EU A CA 1
ATOM 725 C C . LEU A 1 89 ? -1.141 -11.502 10.873 1.00 70.44 89 LEU A C 1
ATOM 727 O O . LEU A 1 89 ? -0.102 -10.875 10.699 1.00 70.44 89 LEU A O 1
ATOM 731 N N . VAL A 1 90 ? -1.163 -12.838 10.881 1.00 75.19 90 VAL A N 1
ATOM 732 C CA . VAL A 1 90 ? 0.038 -13.653 10.614 1.00 75.19 90 VAL A CA 1
ATOM 733 C C . VAL A 1 90 ? 0.157 -14.000 9.132 1.00 75.19 90 VAL A C 1
ATOM 735 O O . VAL A 1 90 ? 1.261 -14.005 8.590 1.00 75.19 90 VAL A O 1
ATOM 738 N N . PHE A 1 91 ? -0.963 -14.304 8.478 1.00 77.62 91 PHE A N 1
ATOM 739 C CA . PHE A 1 91 ? -0.973 -14.784 7.100 1.00 77.62 91 PHE A CA 1
ATOM 740 C C . PHE A 1 91 ? -0.840 -13.643 6.085 1.00 77.62 91 PHE A C 1
ATOM 742 O O . PHE A 1 91 ? -0.022 -13.730 5.171 1.00 77.62 91 PHE A O 1
ATOM 749 N N . PHE A 1 92 ? -1.573 -12.543 6.282 1.00 76.81 92 PHE A N 1
ATOM 750 C CA . PHE A 1 92 ? -1.610 -11.411 5.356 1.00 76.81 92 PHE A CA 1
ATOM 751 C C . PHE A 1 92 ? -0.233 -10.776 5.084 1.00 76.81 92 PHE A C 1
ATOM 753 O O . PHE A 1 92 ? 0.149 -10.706 3.915 1.00 76.81 92 PHE A O 1
ATOM 760 N N . PRO A 1 93 ? 0.573 -10.376 6.092 1.00 79.75 93 PRO A N 1
ATOM 761 C CA . PRO A 1 93 ? 1.868 -9.744 5.826 1.00 79.75 93 PRO A CA 1
ATOM 762 C C . PRO A 1 93 ? 2.865 -10.681 5.131 1.00 79.75 93 PRO A C 1
ATOM 764 O O . PRO A 1 93 ? 3.694 -10.216 4.354 1.00 79.75 93 PRO A O 1
ATOM 767 N N . ARG A 1 94 ? 2.770 -12.001 5.355 1.00 81.38 94 ARG A N 1
ATOM 768 C CA . ARG A 1 94 ? 3.624 -12.993 4.679 1.00 81.38 94 ARG A CA 1
ATOM 769 C C . ARG A 1 94 ? 3.278 -13.120 3.199 1.00 81.38 94 ARG A C 1
ATOM 771 O O . ARG A 1 94 ? 4.177 -13.113 2.364 1.00 81.38 94 ARG A O 1
ATOM 778 N N . VAL A 1 95 ? 1.987 -13.210 2.879 1.00 82.81 95 VAL A N 1
ATOM 779 C CA . VAL A 1 95 ? 1.511 -13.299 1.491 1.00 82.81 95 VAL A CA 1
ATOM 780 C C . VAL A 1 95 ? 1.776 -12.000 0.740 1.00 82.81 95 VAL A C 1
ATOM 782 O O . VAL A 1 95 ? 2.281 -12.047 -0.378 1.00 82.81 95 VAL A O 1
ATOM 785 N N . PHE A 1 96 ? 1.515 -10.851 1.369 1.00 85.19 96 PHE A N 1
ATOM 786 C CA . PHE A 1 96 ? 1.835 -9.545 0.800 1.00 85.19 96 PHE A CA 1
ATOM 787 C C . PHE A 1 96 ? 3.321 -9.438 0.453 1.00 85.19 96 PHE A C 1
ATOM 789 O O . PHE A 1 96 ? 3.661 -9.134 -0.687 1.00 85.19 96 PHE A O 1
ATOM 796 N N . PHE A 1 97 ? 4.204 -9.757 1.403 1.00 85.69 97 PHE A N 1
ATOM 797 C CA . PHE A 1 97 ? 5.645 -9.701 1.172 1.00 85.69 97 PHE A CA 1
ATOM 798 C C . PHE A 1 97 ? 6.092 -10.676 0.077 1.00 85.69 97 PHE A C 1
ATOM 800 O O . PHE A 1 97 ? 6.894 -10.307 -0.774 1.00 85.69 97 PHE A O 1
ATOM 807 N N . GLY A 1 98 ? 5.542 -11.894 0.049 1.00 88.62 98 GLY A N 1
ATOM 808 C CA . GLY A 1 98 ? 5.837 -12.881 -0.991 1.00 88.62 98 GLY A CA 1
ATOM 809 C C . GLY A 1 98 ? 5.429 -12.415 -2.392 1.00 88.62 98 GLY A C 1
ATOM 810 O O . GLY A 1 98 ? 6.242 -12.468 -3.312 1.00 88.62 98 GLY A O 1
ATOM 811 N N . LEU A 1 99 ? 4.203 -11.905 -2.552 1.00 86.44 99 LEU A N 1
ATOM 812 C CA . LEU A 1 99 ? 3.703 -11.383 -3.831 1.00 86.44 99 LEU A CA 1
ATOM 813 C C . LEU A 1 99 ? 4.472 -10.136 -4.279 1.00 86.44 99 LEU A C 1
ATOM 815 O O . LEU A 1 99 ? 4.816 -10.006 -5.453 1.00 86.44 99 LEU A O 1
ATOM 819 N N . PHE A 1 100 ? 4.785 -9.241 -3.341 1.00 86.62 100 PHE A N 1
ATOM 820 C CA . PHE A 1 100 ? 5.576 -8.046 -3.610 1.00 86.62 100 PHE A CA 1
ATOM 821 C C . PHE A 1 100 ? 7.008 -8.405 -4.021 1.00 86.62 100 PHE A C 1
ATOM 823 O O . PHE A 1 100 ? 7.518 -7.868 -5.001 1.00 86.62 100 PHE A O 1
ATOM 830 N N . CYS A 1 101 ? 7.638 -9.360 -3.334 1.00 87.62 101 CYS A N 1
ATOM 831 C CA . CYS A 1 101 ? 8.968 -9.860 -3.673 1.00 87.62 101 CYS A CA 1
ATOM 832 C C . CYS A 1 101 ? 8.984 -10.529 -5.053 1.00 87.62 101 CYS A C 1
ATOM 834 O O . CYS A 1 101 ? 9.846 -10.212 -5.865 1.00 87.62 101 CYS A O 1
ATOM 836 N N . ALA A 1 102 ? 7.995 -11.373 -5.362 1.00 88.00 102 ALA A N 1
ATOM 837 C CA . ALA A 1 102 ? 7.863 -11.995 -6.678 1.00 88.00 102 ALA A CA 1
ATOM 838 C C . ALA A 1 102 ? 7.720 -10.953 -7.802 1.00 88.00 102 ALA A C 1
ATOM 840 O O . ALA A 1 102 ? 8.363 -11.084 -8.843 1.00 88.00 102 ALA A O 1
ATOM 841 N N . PHE A 1 103 ? 6.945 -9.886 -7.575 1.00 87.75 103 PHE A N 1
ATOM 842 C CA . PHE A 1 103 ? 6.842 -8.769 -8.516 1.00 87.75 103 PHE A CA 1
ATOM 843 C C . PHE A 1 103 ? 8.190 -8.063 -8.735 1.00 87.75 103 PHE A C 1
ATOM 845 O O . PHE A 1 103 ? 8.572 -7.823 -9.877 1.00 87.75 103 PHE A O 1
ATOM 852 N N . HIS A 1 104 ? 8.937 -7.775 -7.665 1.00 86.25 104 HIS A N 1
ATOM 853 C CA . HIS A 1 104 ? 10.245 -7.119 -7.783 1.00 86.25 104 HIS A CA 1
ATOM 854 C C . HIS A 1 104 ? 11.273 -8.026 -8.465 1.00 86.25 104 HIS A C 1
ATOM 856 O O . HIS A 1 104 ? 12.027 -7.558 -9.311 1.00 86.25 104 HIS A O 1
ATOM 862 N N . LEU A 1 105 ? 11.281 -9.327 -8.161 1.00 88.38 105 LEU A N 1
ATOM 863 C CA . LEU A 1 105 ? 12.139 -10.301 -8.841 1.00 88.38 105 LEU A CA 1
ATOM 864 C C . LEU A 1 105 ? 11.841 -10.361 -10.341 1.00 88.38 105 LEU A C 1
ATOM 866 O O . LEU A 1 105 ? 12.774 -10.415 -11.140 1.00 88.38 105 LEU A O 1
ATOM 870 N N . TYR A 1 106 ? 10.564 -10.307 -10.729 1.00 87.06 106 TYR A N 1
ATOM 871 C CA . TYR A 1 106 ? 10.167 -10.233 -12.134 1.00 87.06 106 TYR A CA 1
ATOM 872 C C . TYR A 1 106 ? 10.662 -8.940 -12.796 1.00 87.06 106 TYR A C 1
ATOM 874 O O . TYR A 1 106 ? 11.245 -8.998 -13.877 1.00 87.06 106 TYR A O 1
ATOM 882 N N . LEU A 1 107 ? 10.499 -7.797 -12.121 1.00 83.88 107 LEU A N 1
ATOM 883 C CA . LEU A 1 107 ? 10.971 -6.493 -12.595 1.00 83.88 107 LEU A CA 1
ATOM 884 C C . LEU A 1 107 ? 12.494 -6.476 -12.817 1.00 83.88 107 LEU A C 1
ATOM 886 O O . LEU A 1 107 ? 12.960 -5.964 -13.829 1.00 83.88 107 LEU A O 1
ATOM 890 N N . PHE A 1 108 ? 13.263 -7.081 -11.906 1.00 83.44 108 PHE A N 1
ATOM 891 C CA . PHE A 1 108 ? 14.718 -7.206 -12.037 1.00 83.44 108 PHE A CA 1
ATOM 892 C C . PHE A 1 108 ? 15.151 -8.210 -13.110 1.00 83.44 108 PHE A C 1
ATOM 894 O O . PHE A 1 108 ? 16.169 -8.001 -13.764 1.00 83.44 108 PHE A O 1
ATOM 901 N N . SER A 1 109 ? 14.407 -9.305 -13.285 1.00 84.81 109 SER A N 1
ATOM 902 C CA . SER A 1 109 ? 14.773 -10.375 -14.223 1.00 84.81 109 SER A CA 1
ATOM 903 C C . SER A 1 109 ? 14.461 -10.016 -15.678 1.00 84.81 109 SER A C 1
ATOM 905 O O . SER A 1 109 ? 15.201 -10.419 -16.574 1.00 84.81 109 SER A O 1
ATOM 907 N N . TRP A 1 110 ? 13.392 -9.250 -15.927 1.00 80.19 110 TRP A N 1
ATOM 908 C CA . TRP A 1 110 ? 12.970 -8.844 -17.272 1.00 80.19 110 TRP A CA 1
ATOM 909 C C . TRP A 1 110 ? 12.602 -7.355 -17.336 1.00 80.19 110 TRP A C 1
ATOM 911 O O . TRP A 1 110 ? 11.417 -7.012 -17.306 1.00 80.19 110 TRP A O 1
ATOM 921 N N . PRO A 1 111 ? 13.593 -6.460 -17.507 1.00 71.75 111 PRO A N 1
ATOM 922 C CA . PRO A 1 111 ? 13.353 -5.016 -17.558 1.00 71.75 111 PRO A CA 1
ATOM 923 C C . PRO A 1 111 ? 12.528 -4.566 -18.779 1.00 71.75 111 PRO A C 1
ATOM 925 O O . PRO A 1 111 ? 11.859 -3.545 -18.712 1.00 71.75 111 PRO A O 1
ATOM 928 N N . ALA A 1 112 ? 12.514 -5.340 -19.874 1.00 68.44 112 ALA A N 1
ATOM 929 C CA . ALA A 1 112 ? 11.716 -5.060 -21.079 1.00 68.44 112 ALA A CA 1
ATOM 930 C C . ALA A 1 112 ? 10.382 -5.841 -21.145 1.00 68.44 112 ALA A C 1
ATOM 932 O O . ALA A 1 112 ? 9.735 -5.888 -22.191 1.00 68.44 112 ALA A O 1
ATOM 933 N N . GLY A 1 113 ? 9.992 -6.523 -20.062 1.00 75.19 113 GLY A N 1
ATOM 934 C CA . GLY A 1 113 ? 8.759 -7.311 -20.009 1.00 75.19 113 GLY A CA 1
ATOM 935 C C . GLY A 1 113 ? 7.495 -6.462 -19.814 1.00 75.19 113 GLY A C 1
ATOM 936 O O . GLY A 1 113 ? 7.547 -5.257 -19.591 1.00 75.19 113 GLY A O 1
ATOM 937 N N . PHE A 1 114 ? 6.323 -7.107 -19.826 1.00 84.25 114 PHE A N 1
ATOM 938 C CA . PHE A 1 114 ? 5.034 -6.455 -19.546 1.00 84.25 114 PHE A CA 1
ATOM 939 C C . PHE A 1 114 ? 4.847 -6.154 -18.041 1.00 84.25 114 PHE A C 1
ATOM 941 O O . PHE A 1 114 ? 4.041 -6.786 -17.352 1.00 84.25 114 PHE A O 1
ATOM 948 N N . THR A 1 115 ? 5.604 -5.192 -17.515 1.00 85.44 115 THR A N 1
ATOM 949 C CA . THR A 1 115 ? 5.648 -4.808 -16.090 1.00 85.44 115 THR A CA 1
ATOM 950 C C . THR A 1 115 ? 4.287 -4.365 -15.542 1.00 85.44 115 THR A C 1
ATOM 952 O O . THR A 1 115 ? 3.901 -4.773 -14.446 1.00 85.44 115 THR A O 1
ATOM 955 N N . HIS A 1 116 ? 3.501 -3.618 -16.322 1.00 84.06 116 HIS A N 1
ATOM 956 C CA . HIS A 1 116 ? 2.146 -3.200 -15.941 1.00 84.06 116 HIS A CA 1
ATOM 957 C C . HIS A 1 116 ? 1.166 -4.371 -15.794 1.00 84.06 116 HIS A C 1
ATOM 959 O O . HIS A 1 116 ? 0.344 -4.373 -14.881 1.00 84.06 116 HIS A O 1
ATOM 965 N N . LEU A 1 117 ? 1.263 -5.384 -16.660 1.00 86.94 117 LEU A N 1
ATOM 966 C CA . LEU A 1 117 ? 0.435 -6.593 -16.586 1.00 86.94 117 LEU A CA 1
ATOM 967 C C . LEU A 1 117 ? 0.821 -7.449 -15.381 1.00 86.94 117 LEU A C 1
ATOM 969 O O . LEU A 1 117 ? -0.057 -7.943 -14.678 1.00 86.94 117 LEU A O 1
ATOM 973 N N . ALA A 1 118 ? 2.122 -7.577 -15.104 1.00 87.69 118 ALA A N 1
ATOM 974 C CA . ALA A 1 118 ? 2.608 -8.255 -13.907 1.00 87.69 118 ALA A CA 1
ATOM 975 C C . ALA A 1 118 ? 2.113 -7.558 -12.630 1.00 87.69 118 ALA A C 1
ATOM 977 O O . ALA A 1 118 ? 1.661 -8.226 -11.701 1.00 87.69 118 ALA A O 1
ATOM 978 N N . LEU A 1 119 ? 2.120 -6.221 -12.610 1.00 87.12 119 LEU A N 1
ATOM 979 C CA . LEU A 1 119 ? 1.556 -5.439 -11.511 1.00 87.12 119 LEU A CA 1
ATOM 980 C C . LEU A 1 119 ? 0.035 -5.625 -11.402 1.00 87.12 119 LEU A C 1
ATOM 982 O O . LEU A 1 119 ? -0.483 -5.860 -10.317 1.00 87.12 119 LEU A O 1
ATOM 986 N N . ALA A 1 120 ? -0.701 -5.589 -12.513 1.00 87.56 120 ALA A N 1
ATOM 987 C CA . ALA A 1 120 ? -2.144 -5.827 -12.500 1.00 87.56 120 ALA A CA 1
ATOM 988 C C . ALA A 1 120 ? -2.493 -7.235 -11.980 1.00 87.56 120 ALA A C 1
ATOM 990 O O . ALA A 1 120 ? -3.442 -7.398 -11.207 1.00 87.56 120 ALA A O 1
ATOM 991 N N . ALA A 1 121 ? -1.705 -8.248 -12.350 1.00 90.25 121 ALA A N 1
ATOM 992 C CA . ALA A 1 121 ? -1.859 -9.612 -11.860 1.00 90.25 121 ALA A CA 1
ATOM 993 C C . ALA A 1 121 ? -1.578 -9.708 -10.353 1.00 90.25 121 ALA A C 1
ATOM 995 O O . ALA A 1 121 ? -2.372 -10.306 -9.625 1.00 90.25 121 ALA A O 1
ATOM 996 N N . THR A 1 122 ? -0.504 -9.084 -9.856 1.00 88.94 122 THR A N 1
ATOM 997 C CA . THR A 1 122 ? -0.189 -9.097 -8.417 1.00 88.94 122 THR A CA 1
ATOM 998 C C . THR A 1 122 ? -1.245 -8.365 -7.597 1.00 88.94 122 THR A C 1
ATOM 1000 O O . THR A 1 122 ? -1.651 -8.870 -6.553 1.00 88.94 122 THR A O 1
ATOM 1003 N N . VAL A 1 123 ? -1.772 -7.242 -8.090 1.00 88.25 123 VAL A N 1
ATOM 1004 C CA . VAL A 1 123 ? -2.890 -6.520 -7.461 1.00 88.25 123 VAL A CA 1
ATOM 1005 C C . VAL A 1 123 ? -4.157 -7.362 -7.450 1.00 88.25 123 VAL A C 1
ATOM 1007 O O . VAL A 1 123 ? -4.821 -7.451 -6.421 1.00 88.25 123 VAL A O 1
ATOM 1010 N N . SER A 1 124 ? -4.479 -8.026 -8.557 1.00 88.75 124 SER A N 1
ATOM 1011 C CA . SER A 1 124 ? -5.658 -8.894 -8.639 1.00 88.75 124 SER A CA 1
ATOM 1012 C C . SER A 1 124 ? -5.558 -10.071 -7.665 1.00 88.75 124 SER A C 1
ATOM 1014 O O . SER A 1 124 ? -6.524 -10.382 -6.970 1.00 88.75 124 SER A O 1
ATOM 1016 N N . LEU A 1 125 ? -4.376 -10.687 -7.542 1.00 88.38 125 LEU A N 1
ATOM 1017 C CA . LEU A 1 125 ? -4.109 -11.741 -6.558 1.00 88.38 125 LEU A CA 1
ATOM 1018 C C . LEU A 1 125 ? -4.173 -11.214 -5.119 1.00 88.38 125 LEU A C 1
ATOM 1020 O O . LEU A 1 125 ? -4.725 -11.880 -4.243 1.00 88.38 125 LEU A O 1
ATOM 1024 N N . LEU A 1 126 ? -3.667 -10.006 -4.861 1.00 87.25 126 LEU A N 1
ATOM 1025 C CA . LEU A 1 126 ? -3.808 -9.348 -3.561 1.00 87.25 126 LEU A CA 1
ATOM 1026 C C . LEU A 1 126 ? -5.284 -9.119 -3.221 1.00 87.25 126 LEU A C 1
ATOM 1028 O O . LEU A 1 126 ? -5.720 -9.506 -2.143 1.00 87.25 126 LEU A O 1
ATOM 1032 N N . LEU A 1 127 ? -6.083 -8.588 -4.143 1.00 86.88 127 LEU A N 1
ATOM 1033 C CA . LEU A 1 127 ? -7.519 -8.388 -3.931 1.00 86.88 127 LEU A CA 1
ATOM 1034 C C . LEU A 1 127 ? -8.265 -9.713 -3.727 1.00 86.88 127 LEU A C 1
ATOM 1036 O O . LEU A 1 127 ? -9.123 -9.806 -2.850 1.00 86.88 127 LEU A O 1
ATOM 1040 N N . LEU A 1 128 ? -7.914 -10.759 -4.478 1.00 88.62 128 LEU A N 1
ATOM 1041 C CA . LEU A 1 128 ? -8.498 -12.087 -4.305 1.00 88.62 128 LEU A CA 1
ATOM 1042 C C . LEU A 1 128 ? -8.169 -12.662 -2.924 1.00 88.62 128 LEU A C 1
ATOM 1044 O O . LEU A 1 128 ? -9.057 -13.161 -2.237 1.00 88.62 128 LEU A O 1
ATOM 1048 N N . THR A 1 129 ? -6.910 -12.566 -2.489 1.00 84.44 129 THR A N 1
ATOM 1049 C CA . THR A 1 129 ? -6.507 -13.028 -1.152 1.00 84.44 129 THR A CA 1
ATOM 1050 C C . THR A 1 129 ? -7.186 -12.219 -0.052 1.00 84.44 129 THR A C 1
ATOM 1052 O O . THR A 1 129 ? -7.640 -12.815 0.919 1.00 84.44 129 THR A O 1
ATOM 1055 N N . MET A 1 130 ? -7.359 -10.905 -0.221 1.00 81.94 130 MET A N 1
ATOM 1056 C CA . MET A 1 130 ? -8.167 -10.071 0.675 1.00 81.94 130 MET A CA 1
ATOM 1057 C C . MET A 1 130 ? -9.613 -10.583 0.758 1.00 81.94 130 MET A C 1
ATOM 1059 O O . MET A 1 130 ? -10.101 -10.861 1.851 1.00 81.94 130 MET A O 1
ATOM 1063 N N . ALA A 1 131 ? -10.277 -10.793 -0.380 1.00 82.81 131 ALA A N 1
ATOM 1064 C CA . ALA A 1 131 ? -11.662 -11.262 -0.428 1.00 82.81 131 ALA A CA 1
ATOM 1065 C C . ALA A 1 131 ? -11.841 -12.664 0.180 1.00 82.81 131 ALA A C 1
ATOM 1067 O O . ALA A 1 131 ? -12.764 -12.889 0.965 1.00 82.81 131 ALA A O 1
ATOM 1068 N N . VAL A 1 132 ? -10.940 -13.602 -0.128 1.00 82.75 132 VAL A N 1
ATOM 1069 C CA . VAL A 1 132 ? -10.951 -14.961 0.440 1.00 82.75 132 VAL A CA 1
ATOM 1070 C C . VAL A 1 132 ? -10.766 -14.910 1.948 1.00 82.75 132 VAL A C 1
ATOM 1072 O O . VAL A 1 132 ? -11.468 -15.597 2.686 1.00 82.75 132 VAL A O 1
ATOM 1075 N N . LEU A 1 133 ? -9.841 -14.083 2.423 1.00 78.25 133 LEU A N 1
ATOM 1076 C CA . LEU A 1 133 ? -9.518 -14.001 3.837 1.00 78.25 133 LEU A CA 1
ATOM 1077 C C . LEU A 1 133 ? -10.633 -13.301 4.625 1.00 78.25 133 LEU A C 1
ATOM 1079 O O . LEU A 1 133 ? -10.973 -13.740 5.723 1.00 78.25 133 LEU A O 1
ATOM 1083 N N . TRP A 1 134 ? -11.285 -12.303 4.029 1.00 74.19 134 TRP A N 1
ATOM 1084 C CA . TRP A 1 134 ? -12.518 -11.721 4.555 1.00 74.19 134 TRP A CA 1
ATOM 1085 C C . TRP A 1 134 ? -13.625 -12.775 4.686 1.00 74.19 134 TRP A C 1
ATOM 1087 O O . TRP A 1 134 ? -14.185 -12.963 5.767 1.00 74.19 134 TRP A O 1
ATOM 1097 N N . ASN A 1 135 ? -13.897 -13.522 3.612 1.00 80.94 135 ASN A N 1
ATOM 1098 C CA . ASN A 1 135 ? -14.986 -14.498 3.575 1.00 80.94 135 ASN A CA 1
ATOM 1099 C C . ASN A 1 135 ? -14.732 -15.713 4.487 1.00 80.94 135 ASN A C 1
ATOM 1101 O O . ASN A 1 135 ? -15.642 -16.207 5.144 1.00 80.94 135 ASN A O 1
ATOM 1105 N N . HIS A 1 136 ? -13.489 -16.188 4.570 1.00 77.06 136 HIS A N 1
ATOM 1106 C CA . HIS A 1 136 ? -13.155 -17.408 5.307 1.00 77.06 136 HIS A CA 1
ATOM 1107 C C . HIS A 1 136 ? -12.744 -17.157 6.766 1.00 77.06 136 HIS A C 1
ATOM 1109 O O . HIS A 1 136 ? -12.898 -18.045 7.603 1.00 77.06 136 HIS A O 1
ATOM 1115 N N . ALA A 1 137 ? -12.193 -15.987 7.105 1.00 69.75 137 ALA A N 1
ATOM 1116 C CA . ALA A 1 137 ? -11.733 -15.698 8.467 1.00 69.75 137 ALA A CA 1
ATOM 1117 C C . ALA A 1 137 ? -12.615 -14.678 9.195 1.00 69.75 137 ALA A C 1
ATOM 1119 O O . ALA A 1 137 ? -12.890 -14.866 10.380 1.00 69.75 137 ALA A O 1
ATOM 1120 N N . GLU A 1 138 ? -13.064 -13.611 8.527 1.00 67.69 138 GLU A N 1
ATOM 1121 C CA . GLU A 1 138 ? -13.799 -12.530 9.199 1.00 67.69 138 GLU A CA 1
ATOM 1122 C C . GLU A 1 138 ? -15.305 -12.811 9.295 1.00 67.69 138 GLU A C 1
ATOM 1124 O O . GLU A 1 138 ? -15.866 -12.685 10.385 1.00 67.69 138 GLU A O 1
ATOM 1129 N N . VAL A 1 139 ? -15.950 -13.284 8.220 1.00 71.88 139 VAL A N 1
ATOM 1130 C CA . VAL A 1 139 ? -17.386 -13.641 8.220 1.00 71.88 139 VAL A CA 1
ATOM 1131 C C . VAL A 1 139 ? -17.742 -14.683 9.296 1.00 71.88 139 VAL A C 1
ATOM 1133 O O . VAL A 1 139 ? -18.642 -14.411 10.098 1.00 71.88 139 VAL A O 1
ATOM 1136 N N . PRO A 1 140 ? -17.044 -15.830 9.426 1.00 67.94 140 PRO A N 1
ATOM 1137 C CA . PRO A 1 140 ? -17.355 -16.777 10.493 1.00 67.94 140 PRO A CA 1
ATOM 1138 C C . PRO A 1 140 ? -16.983 -16.239 11.880 1.00 67.94 140 PRO A C 1
ATOM 1140 O O . PRO A 1 140 ? -17.645 -16.576 12.858 1.00 67.94 140 PRO A O 1
ATOM 1143 N N . ALA A 1 141 ? -15.961 -15.389 12.019 1.00 64.69 141 ALA A N 1
ATOM 1144 C CA . ALA A 1 141 ? -15.617 -14.809 13.320 1.00 64.69 141 ALA A CA 1
ATOM 1145 C C . ALA A 1 141 ? -16.668 -13.800 13.821 1.00 64.69 141 ALA A C 1
ATOM 1147 O O . ALA A 1 141 ? -16.893 -13.715 15.034 1.00 64.69 141 ALA A O 1
ATOM 1148 N N . LEU A 1 142 ? -17.338 -13.097 12.900 1.00 63.38 142 LEU A N 1
ATOM 1149 C CA . LEU A 1 142 ? -18.508 -12.260 13.178 1.00 63.38 142 LEU A CA 1
ATOM 1150 C C . LEU A 1 142 ? -19.726 -13.112 13.560 1.00 63.38 142 LEU A C 1
ATOM 1152 O O . LEU A 1 142 ? -20.357 -12.838 14.577 1.00 63.38 142 LEU A O 1
ATOM 1156 N N . GLN A 1 143 ? -20.009 -14.188 12.816 1.00 70.44 143 GLN A N 1
ATOM 1157 C CA . GLN A 1 143 ? -21.123 -15.102 13.120 1.00 70.44 143 GLN A CA 1
ATOM 1158 C C . GLN A 1 143 ? -20.986 -15.777 14.495 1.00 70.44 143 GLN A C 1
ATOM 1160 O O . GLN A 1 143 ? -21.976 -15.961 15.195 1.00 70.44 143 GLN A O 1
ATOM 1165 N N . HIS A 1 144 ? -19.759 -16.092 14.922 1.00 68.19 144 HIS A N 1
ATOM 1166 C CA . HIS A 1 144 ? -19.484 -16.680 16.238 1.00 68.19 144 HIS A CA 1
ATOM 1167 C C . HIS A 1 144 ? -19.348 -15.643 17.375 1.00 68.19 144 HIS A C 1
ATOM 1169 O O . HIS A 1 144 ? -18.909 -16.009 18.465 1.00 68.19 144 HIS A O 1
ATOM 1175 N N . ASN A 1 145 ? -19.665 -14.358 17.146 1.00 57.28 145 ASN A N 1
ATOM 1176 C CA . ASN A 1 145 ? -19.568 -13.270 18.136 1.00 57.28 145 ASN A CA 1
ATOM 1177 C C . ASN A 1 145 ? -18.175 -13.109 18.792 1.00 57.28 145 ASN A C 1
ATOM 1179 O O . ASN A 1 145 ? -18.031 -12.510 19.858 1.00 57.28 145 ASN A O 1
ATOM 1183 N N . LYS A 1 146 ? -17.112 -13.618 18.152 1.00 57.22 146 LYS A N 1
ATOM 1184 C CA . LYS A 1 146 ? -15.726 -13.524 18.655 1.00 57.22 146 LYS A CA 1
ATOM 1185 C C . LYS A 1 146 ? -15.130 -12.124 18.465 1.00 57.22 146 LYS A C 1
ATOM 1187 O O . LYS A 1 146 ? -14.081 -11.828 19.036 1.00 57.22 146 LYS A O 1
ATOM 1192 N N . ILE A 1 147 ? -15.787 -11.289 17.659 1.00 54.94 147 ILE A N 1
ATOM 1193 C CA . ILE A 1 147 ? -15.427 -9.905 17.356 1.00 54.94 147 ILE A CA 1
ATOM 1194 C C . ILE A 1 147 ? -16.713 -9.082 17.487 1.00 54.94 147 ILE A C 1
ATOM 1196 O O . ILE A 1 147 ? -17.582 -9.142 16.624 1.00 54.94 147 ILE A O 1
ATOM 1200 N N . SER A 1 148 ? -16.853 -8.350 18.587 1.00 53.12 148 SER A N 1
ATOM 1201 C CA . SER A 1 148 ? -17.960 -7.415 18.826 1.00 53.12 148 SER A CA 1
ATOM 1202 C C . SER A 1 148 ? -17.396 -5.996 18.922 1.00 53.12 148 SER A C 1
ATOM 1204 O O . SER A 1 148 ? -16.198 -5.827 19.155 1.00 53.12 148 SER A O 1
ATOM 1206 N N . SER A 1 149 ? -18.222 -4.953 18.787 1.00 53.38 149 SER A N 1
ATOM 1207 C CA . SER A 1 149 ? -17.807 -3.552 19.004 1.00 53.38 149 SER A CA 1
ATOM 1208 C C . SER A 1 149 ? -17.143 -3.332 20.377 1.00 53.38 149 SER A C 1
ATOM 1210 O O . SER A 1 149 ? -16.375 -2.388 20.543 1.00 53.38 149 SER A O 1
ATOM 1212 N N . ALA A 1 150 ? -17.392 -4.235 21.336 1.00 53.94 150 ALA A N 1
ATOM 1213 C CA . ALA A 1 150 ? -16.756 -4.284 22.653 1.00 53.94 150 ALA A CA 1
ATOM 1214 C C . ALA A 1 150 ? -15.364 -4.968 22.681 1.00 53.94 150 ALA A C 1
ATOM 1216 O O . ALA A 1 150 ? -14.562 -4.683 23.567 1.00 53.94 150 ALA A O 1
ATOM 1217 N N . THR A 1 151 ? -15.042 -5.840 21.719 1.00 55.50 151 THR A N 1
ATOM 1218 C CA . THR A 1 151 ? -13.769 -6.583 21.607 1.00 55.50 151 THR A CA 1
ATOM 1219 C C . THR A 1 151 ? -13.225 -6.509 20.172 1.00 55.50 151 THR A C 1
ATOM 1221 O O . THR A 1 151 ? -13.348 -7.454 19.390 1.00 55.50 151 THR A O 1
ATOM 1224 N N . PRO A 1 152 ? -12.580 -5.388 19.794 1.00 54.19 152 PRO A N 1
ATOM 1225 C CA . PRO A 1 152 ? -12.171 -5.129 18.410 1.00 54.19 152 PRO A CA 1
ATOM 1226 C C . PRO A 1 152 ? -11.029 -6.028 17.907 1.00 54.19 152 PRO A C 1
ATOM 1228 O O . PRO A 1 152 ? -10.743 -6.048 16.711 1.00 54.19 152 PRO A O 1
ATOM 1231 N N . ARG A 1 153 ? -10.350 -6.758 18.802 1.00 54.00 153 ARG A N 1
ATOM 1232 C CA . ARG A 1 153 ? -9.297 -7.730 18.481 1.00 54.00 153 ARG A CA 1
ATOM 1233 C C . ARG A 1 153 ? -9.470 -8.949 19.374 1.00 54.00 153 ARG A C 1
ATOM 1235 O O . ARG A 1 153 ? -9.706 -8.785 20.570 1.00 54.00 153 ARG A O 1
ATOM 1242 N N . GLN A 1 154 ? -9.267 -10.148 18.828 1.00 52.62 154 GLN A N 1
ATOM 1243 C CA . GLN A 1 154 ? -9.085 -11.358 19.637 1.00 52.62 154 GLN A CA 1
ATOM 1244 C C . GLN A 1 154 ? -7.762 -11.258 20.414 1.00 52.62 154 GLN A C 1
ATOM 1246 O O . GLN A 1 154 ? -6.739 -11.838 20.041 1.00 52.62 154 GLN A O 1
ATOM 1251 N N . LEU A 1 155 ? -7.756 -10.467 21.486 1.00 53.59 155 LEU A N 1
ATOM 1252 C CA . LEU A 1 155 ? -6.707 -10.506 22.487 1.00 53.59 155 LEU A CA 1
ATOM 1253 C C . LEU A 1 155 ? -6.928 -11.778 23.302 1.00 53.59 155 LEU A C 1
ATOM 1255 O O . LEU A 1 155 ? -8.014 -11.986 23.833 1.00 53.59 155 LEU A O 1
ATOM 1259 N N . ARG A 1 156 ? -5.893 -12.625 23.317 1.00 46.59 156 ARG A N 1
ATOM 1260 C CA . ARG A 1 156 ? -5.669 -13.780 24.197 1.00 46.59 156 ARG A CA 1
ATOM 1261 C C . ARG A 1 156 ? -6.758 -13.931 25.269 1.00 46.59 156 ARG A C 1
ATOM 1263 O O . ARG A 1 156 ? -6.740 -13.190 26.246 1.00 46.59 156 ARG A O 1
ATOM 1270 N N . GLN A 1 157 ? -7.642 -14.918 25.114 1.00 48.84 157 GLN A N 1
ATOM 1271 C CA . GLN A 1 157 ? -8.316 -15.475 26.285 1.00 48.84 157 GLN A CA 1
ATOM 1272 C C . GLN A 1 157 ? -7.198 -15.915 27.246 1.00 48.84 157 GLN A C 1
ATOM 1274 O O . GLN A 1 157 ? -6.341 -16.708 26.831 1.00 48.84 157 GLN A O 1
ATOM 1279 N N . PRO A 1 158 ? -7.089 -15.349 28.463 1.00 46.56 158 PRO A N 1
ATOM 1280 C CA . PRO A 1 158 ? -6.231 -15.945 29.467 1.00 46.56 158 PRO A CA 1
ATOM 1281 C C . PRO A 1 158 ? -6.738 -17.370 29.692 1.00 46.56 158 PRO A C 1
ATOM 1283 O O . PRO A 1 158 ? -7.942 -17.604 29.749 1.00 46.56 158 PRO A O 1
ATOM 1286 N N . PHE A 1 159 ? -5.793 -18.303 29.729 1.00 50.59 159 PHE A N 1
ATOM 1287 C CA . PHE A 1 159 ? -5.956 -19.724 30.021 1.00 50.59 159 PHE A CA 1
ATOM 1288 C C . PHE A 1 159 ? -6.612 -19.937 31.394 1.00 50.59 159 PHE A C 1
ATOM 1290 O O . PHE A 1 159 ? -5.957 -20.292 32.363 1.00 50.59 159 PHE A O 1
ATOM 1297 N N . LEU A 1 160 ? -7.906 -19.682 31.498 1.00 58.69 160 LEU A N 1
ATOM 1298 C CA . LEU A 1 160 ? -8.722 -20.054 32.637 1.00 58.69 160 LEU A CA 1
ATOM 1299 C C . LEU A 1 160 ? -10.079 -20.424 32.070 1.00 58.69 160 LEU A C 1
ATOM 1301 O O . LEU A 1 160 ? -10.880 -19.536 31.805 1.00 58.69 160 LEU A O 1
ATOM 1305 N N . GLN A 1 161 ? -10.277 -21.717 31.823 1.00 46.00 161 GLN A N 1
ATOM 1306 C CA . GLN A 1 161 ? -11.333 -22.510 32.454 1.00 46.00 161 GLN A CA 1
ATOM 1307 C C . GLN A 1 161 ? -11.070 -24.000 32.158 1.00 46.00 161 GLN A C 1
ATOM 1309 O O . GLN A 1 161 ? -11.227 -24.429 31.020 1.00 46.00 161 GLN A O 1
ATOM 1314 N N . PHE A 1 162 ? -10.658 -24.688 33.233 1.00 43.38 162 PHE A N 1
ATOM 1315 C CA . PHE A 1 162 ? -10.646 -26.130 33.536 1.00 43.38 162 PHE A CA 1
ATOM 1316 C C . PHE A 1 162 ? -9.855 -27.084 32.634 1.00 43.38 162 PHE A C 1
ATOM 1318 O O . PHE A 1 162 ? -10.346 -27.467 31.553 1.00 43.38 162 PHE A O 1
#